Protein AF-A0A4V2W0S1-F1 (afdb_monomer_lite)

InterPro domains:
  IPR009057 Homedomain-like superfamily [SSF46689] (5-111)

Foldseek 3Di:
DQDLVSLVVLLVQLVVCVVVPDDSCVSQVVVVHGPVRNVVCVVPVDPCPVVPPPDDPPPDDDPVLLVVLVCQCCPPVNVPDQLVVSQVVCVVVVHHSDDSVVSVVSVVVVD

Sequence (111 aa):
MIKGPDRLEAMRLINEAVAAGARQALACDMLGLSVRTVQRWRHTPQDRRSDAPHHSPANKLSESERTALLVAANRHDYASMTPHQIVPKLADEGIYLASESTFYRVMKAAG

Secondary structure (DSSP, 8-state):
---HHHHHHHHHHHHHHHHTT--HHHHHHHTT--HHHHHHHHH--S-TTTSS--PPPTTPPPHHHHHHHHHHHTSTTTTTS-HHHHHHHHHHTT-----HHHHHHHHHHH-

Organism: NCBI:txid1706046

Structure (mmCIF, N/CA/C/O backbone):
data_AF-A0A4V2W0S1-F1
#
_entry.id   AF-A0A4V2W0S1-F1
#
loop_
_atom_site.group_PDB
_atom_site.id
_atom_site.type_symbol
_atom_site.label_atom_id
_atom_site.label_alt_id
_atom_site.label_comp_id
_atom_site.label_asym_id
_atom_site.label_entity_id
_atom_site.label_seq_id
_atom_site.pdbx_PDB_ins_code
_atom_site.Cartn_x
_atom_site.Cartn_y
_atom_site.Cartn_z
_atom_site.occupancy
_atom_site.B_iso_or_equiv
_atom_site.auth_seq_id
_atom_site.auth_comp_id
_atom_site.auth_asym_id
_atom_site.auth_atom_id
_atom_site.pdbx_PDB_model_num
ATOM 1 N N . MET A 1 1 ? 5.327 -4.393 -18.171 1.00 61.94 1 MET A N 1
ATOM 2 C CA . MET A 1 1 ? 6.621 -4.027 -17.549 1.00 61.94 1 MET A CA 1
ATOM 3 C C . MET A 1 1 ? 7.533 -5.244 -17.637 1.00 61.94 1 MET A C 1
ATOM 5 O O . MET A 1 1 ? 7.181 -6.261 -17.060 1.00 61.94 1 MET A O 1
ATOM 9 N N . ILE A 1 2 ? 8.631 -5.168 -18.390 1.00 68.44 2 ILE A N 1
ATOM 10 C CA . ILE A 1 2 ? 9.511 -6.313 -18.697 1.00 68.44 2 ILE A CA 1
ATOM 11 C C . ILE A 1 2 ? 10.285 -6.736 -17.436 1.00 68.44 2 ILE A C 1
ATOM 13 O O . ILE A 1 2 ? 10.880 -5.873 -16.770 1.00 68.44 2 ILE A O 1
ATOM 17 N N . LYS A 1 3 ? 10.226 -8.031 -17.084 1.00 68.12 3 LYS A N 1
ATOM 18 C CA . LYS A 1 3 ? 10.882 -8.601 -15.892 1.00 68.12 3 LYS A CA 1
ATOM 19 C C . LYS A 1 3 ? 12.401 -8.659 -16.089 1.00 68.12 3 LYS A C 1
ATOM 21 O O . LYS A 1 3 ? 12.877 -8.653 -17.215 1.00 68.12 3 LYS A O 1
ATOM 26 N N . GLY A 1 4 ? 13.164 -8.723 -14.996 1.00 70.00 4 GLY A N 1
ATOM 27 C CA . GLY A 1 4 ? 14.637 -8.786 -15.007 1.00 70.00 4 GLY A CA 1
ATOM 28 C C . GLY A 1 4 ? 15.262 -9.733 -16.052 1.00 70.00 4 GLY A C 1
ATOM 29 O O . GLY A 1 4 ? 16.049 -9.245 -16.863 1.00 70.00 4 GLY A O 1
ATOM 30 N N . PRO A 1 5 ? 14.907 -11.035 -16.096 1.00 70.12 5 PRO A N 1
ATOM 31 C CA . PRO A 1 5 ? 15.454 -11.966 -17.093 1.00 70.12 5 PRO A CA 1
ATOM 32 C C . PRO A 1 5 ? 15.098 -11.572 -18.535 1.00 70.12 5 PRO A C 1
ATOM 34 O O . PRO A 1 5 ? 15.960 -11.589 -19.410 1.00 70.12 5 PRO A O 1
ATOM 37 N N . ASP A 1 6 ? 13.875 -11.094 -18.761 1.00 82.69 6 ASP A N 1
ATOM 38 C CA . ASP A 1 6 ? 13.411 -10.641 -20.077 1.00 82.69 6 ASP A CA 1
ATOM 39 C C . ASP A 1 6 ? 14.173 -9.386 -20.563 1.00 82.69 6 ASP A C 1
ATOM 41 O O . ASP A 1 6 ? 14.301 -9.155 -21.765 1.00 82.69 6 ASP A O 1
ATOM 45 N N . ARG A 1 7 ? 14.723 -8.566 -19.647 1.00 84.94 7 ARG A N 1
ATOM 46 C CA . ARG A 1 7 ? 15.569 -7.408 -20.005 1.00 84.94 7 ARG A CA 1
ATOM 47 C C . ARG A 1 7 ? 16.925 -7.830 -20.554 1.00 84.94 7 ARG A C 1
ATOM 49 O O . ARG A 1 7 ? 17.415 -7.193 -21.483 1.00 84.94 7 ARG A O 1
ATOM 56 N N . LEU A 1 8 ? 17.541 -8.858 -19.965 1.00 85.38 8 LEU A N 1
ATOM 57 C CA . LEU A 1 8 ? 18.839 -9.365 -20.418 1.00 85.38 8 LEU A CA 1
ATOM 58 C C . LEU A 1 8 ? 18.722 -9.921 -21.836 1.00 85.38 8 LEU A C 1
ATOM 60 O O . LEU A 1 8 ? 19.530 -9.567 -22.694 1.00 85.38 8 LEU A O 1
ATOM 64 N N . GLU A 1 9 ? 17.670 -10.697 -22.096 1.00 89.44 9 GLU A N 1
ATOM 65 C CA . GLU A 1 9 ? 17.426 -11.257 -23.424 1.00 89.44 9 GLU A CA 1
ATOM 66 C C . GLU A 1 9 ? 17.096 -10.168 -24.453 1.00 89.44 9 GLU A C 1
ATOM 68 O O . GLU A 1 9 ? 17.679 -10.145 -25.536 1.00 89.44 9 GLU A O 1
ATOM 73 N N . ALA A 1 10 ? 16.266 -9.182 -24.094 1.00 90.44 10 ALA A N 1
ATOM 74 C CA . ALA A 1 10 ? 16.003 -8.035 -24.964 1.00 90.44 10 ALA A CA 1
ATOM 75 C C . ALA A 1 10 ? 17.287 -7.256 -25.307 1.00 90.44 10 ALA A C 1
ATOM 77 O O . ALA A 1 10 ? 17.493 -6.871 -26.457 1.00 90.44 10 ALA A O 1
ATOM 78 N N . MET A 1 11 ? 18.185 -7.041 -24.338 1.00 90.12 11 MET A N 1
ATOM 79 C CA . MET A 1 11 ? 19.475 -6.392 -24.601 1.00 90.12 11 MET A CA 1
ATOM 80 C C . MET A 1 11 ? 20.381 -7.239 -25.498 1.00 90.12 11 MET A C 1
ATOM 82 O O . MET A 1 11 ? 21.055 -6.676 -26.361 1.00 90.12 11 MET A O 1
ATOM 86 N N . ARG A 1 12 ? 20.391 -8.566 -25.321 1.00 92.50 12 ARG A N 1
ATOM 87 C CA . ARG A 1 12 ? 21.157 -9.495 -26.161 1.00 92.50 12 ARG A CA 1
ATOM 88 C C . ARG A 1 12 ? 20.702 -9.415 -27.620 1.00 92.50 12 ARG A C 1
ATOM 90 O O . ARG A 1 12 ? 21.533 -9.159 -28.486 1.00 92.50 12 ARG A O 1
ATOM 97 N N . LEU A 1 13 ? 19.395 -9.531 -27.865 1.00 93.88 13 LEU A N 1
ATOM 98 C CA . LEU A 1 13 ? 18.794 -9.461 -29.203 1.00 93.88 13 LEU A CA 1
ATOM 99 C C . LEU A 1 13 ? 19.032 -8.106 -29.883 1.00 93.88 13 LEU A C 1
ATOM 101 O O . LEU A 1 13 ? 19.367 -8.052 -31.065 1.00 93.88 13 LEU A O 1
ATOM 105 N N . ILE A 1 14 ? 18.921 -7.000 -29.138 1.00 93.25 14 ILE A N 1
ATOM 106 C CA . ILE A 1 14 ? 19.211 -5.664 -29.680 1.00 93.25 14 ILE A CA 1
ATOM 107 C C . ILE A 1 14 ? 20.687 -5.538 -30.064 1.00 93.25 14 ILE A C 1
ATOM 109 O O . ILE A 1 14 ? 20.996 -4.986 -31.118 1.00 93.25 14 ILE A O 1
ATOM 113 N N . ASN A 1 15 ? 21.605 -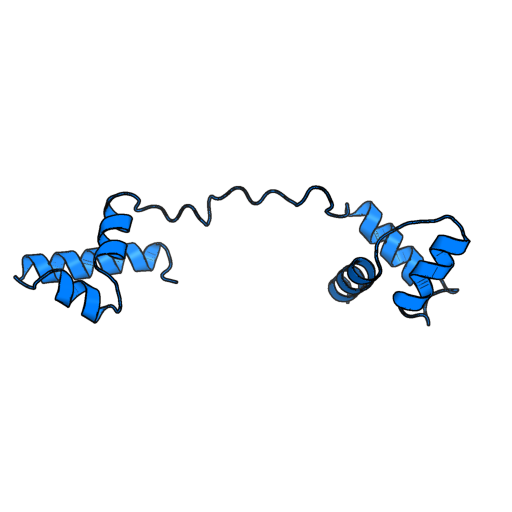6.029 -29.227 1.00 92.88 15 ASN A N 1
ATOM 114 C CA . ASN A 1 15 ? 23.035 -5.974 -29.526 1.00 92.88 15 ASN A CA 1
ATOM 115 C C . ASN A 1 15 ? 23.388 -6.831 -30.751 1.00 92.88 15 ASN A C 1
ATOM 117 O O . ASN A 1 15 ? 24.175 -6.385 -31.579 1.00 92.88 15 ASN A O 1
ATOM 121 N N . GLU A 1 16 ? 22.781 -8.012 -30.888 1.00 95.69 16 GLU A N 1
ATOM 122 C CA . GLU A 1 16 ? 22.943 -8.898 -32.046 1.00 95.69 16 GLU A CA 1
ATOM 123 C C . GLU A 1 16 ? 22.463 -8.226 -33.341 1.00 95.69 16 GLU A C 1
ATOM 125 O O . GLU A 1 16 ? 23.207 -8.156 -34.318 1.00 95.69 16 GLU A O 1
ATOM 130 N N . ALA A 1 17 ? 21.270 -7.625 -33.327 1.00 94.00 17 ALA A N 1
ATOM 131 C CA . ALA A 1 17 ? 20.735 -6.904 -34.480 1.00 94.00 17 ALA A CA 1
ATOM 132 C C . ALA A 1 17 ? 21.605 -5.697 -34.873 1.00 94.00 17 ALA A C 1
ATOM 134 O O . ALA A 1 17 ? 21.848 -5.458 -36.056 1.00 94.00 17 ALA A O 1
ATOM 135 N N . VAL A 1 18 ? 22.102 -4.939 -33.890 1.00 94.06 18 VAL A N 1
ATOM 136 C CA . VAL A 1 18 ? 22.997 -3.799 -34.142 1.00 94.06 18 VAL A CA 1
ATOM 137 C C . VAL A 1 18 ? 24.348 -4.262 -34.689 1.00 94.06 18 VAL A C 1
ATOM 139 O O . VAL A 1 18 ? 24.866 -3.639 -35.613 1.00 94.06 18 VAL A O 1
ATOM 142 N N . ALA A 1 19 ? 24.899 -5.368 -34.180 1.00 94.75 19 ALA A N 1
ATOM 143 C CA . ALA A 1 19 ? 26.126 -5.967 -34.704 1.00 94.75 19 ALA A CA 1
ATOM 144 C C . ALA A 1 19 ? 25.955 -6.472 -36.148 1.00 94.75 19 ALA A C 1
ATOM 146 O O . ALA A 1 19 ? 26.878 -6.354 -36.949 1.00 94.75 19 ALA A O 1
ATOM 147 N N . ALA A 1 20 ? 24.758 -6.945 -36.504 1.00 95.44 20 ALA A N 1
ATOM 148 C CA . ALA A 1 20 ? 24.378 -7.295 -37.873 1.00 95.44 20 ALA A CA 1
ATOM 149 C C . ALA A 1 20 ? 24.109 -6.072 -38.784 1.00 95.44 20 ALA A C 1
ATOM 151 O O . ALA A 1 20 ? 23.738 -6.237 -39.944 1.00 95.44 20 ALA A O 1
ATOM 152 N N . GLY A 1 21 ? 24.295 -4.843 -38.283 1.00 93.56 21 GLY A N 1
ATOM 153 C CA . GLY A 1 21 ? 24.187 -3.600 -39.055 1.00 93.56 21 GLY A CA 1
ATOM 154 C C . GLY A 1 21 ? 22.850 -2.864 -38.927 1.00 93.56 21 GLY A C 1
ATOM 155 O O . GLY A 1 21 ? 22.657 -1.832 -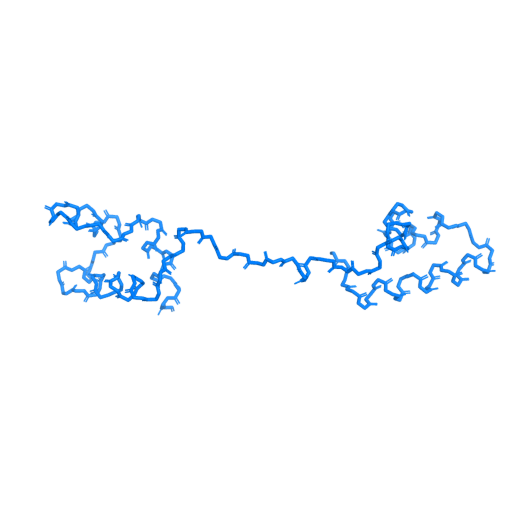39.575 1.00 93.56 21 GLY A O 1
ATOM 156 N N . ALA A 1 22 ? 21.917 -3.336 -38.094 1.00 93.31 22 ALA A N 1
ATOM 157 C CA . ALA A 1 22 ? 20.653 -2.639 -37.880 1.00 93.31 22 ALA A CA 1
ATOM 158 C C . ALA A 1 22 ? 20.848 -1.336 -37.087 1.00 93.31 22 ALA A C 1
ATOM 160 O O . ALA A 1 22 ? 21.637 -1.246 -36.143 1.00 93.31 22 ALA A O 1
ATOM 161 N N . ARG A 1 23 ? 20.047 -0.312 -37.405 1.00 93.62 23 ARG A N 1
ATOM 162 C CA . ARG A 1 23 ? 19.974 0.887 -36.560 1.00 93.62 23 ARG A CA 1
ATOM 163 C C . ARG A 1 23 ? 19.376 0.506 -35.211 1.00 93.62 23 ARG A C 1
ATOM 165 O O . ARG A 1 23 ? 18.273 -0.032 -35.158 1.00 93.62 23 ARG A O 1
ATOM 172 N N . GLN A 1 24 ? 20.048 0.885 -34.123 1.00 91.06 24 GLN A N 1
ATOM 173 C CA . GLN A 1 24 ? 19.581 0.603 -32.762 1.00 91.06 24 GLN A CA 1
ATOM 174 C C . GLN A 1 24 ? 18.134 1.063 -32.528 1.00 91.06 24 GLN A C 1
ATOM 176 O O . GLN A 1 24 ? 17.383 0.360 -31.863 1.00 91.06 24 GLN A O 1
ATOM 181 N N . ALA A 1 25 ? 17.721 2.203 -33.095 1.00 92.94 25 ALA A N 1
ATOM 182 C CA . ALA A 1 25 ? 16.346 2.689 -32.983 1.00 92.94 25 ALA A CA 1
ATOM 183 C C . ALA A 1 25 ? 15.313 1.692 -33.530 1.00 92.94 25 ALA A C 1
ATOM 185 O O . ALA A 1 25 ? 14.326 1.429 -32.854 1.00 92.94 25 ALA A O 1
ATOM 186 N N . LEU A 1 26 ? 15.584 1.088 -34.691 1.00 93.44 26 LEU A N 1
ATOM 187 C CA . LEU A 1 26 ? 14.709 0.089 -35.307 1.00 93.44 26 LEU A CA 1
ATOM 188 C C . LEU A 1 26 ? 14.717 -1.223 -34.516 1.00 93.44 26 LEU A C 1
ATOM 190 O O . LEU A 1 26 ? 13.666 -1.808 -34.286 1.00 93.44 26 LEU A O 1
ATOM 194 N N . ALA A 1 27 ? 15.886 -1.655 -34.034 1.00 93.25 27 ALA A N 1
ATOM 195 C CA . ALA A 1 27 ? 15.989 -2.848 -33.193 1.00 93.25 27 ALA A CA 1
ATOM 196 C C . ALA A 1 27 ? 15.217 -2.701 -31.866 1.00 93.25 27 ALA A C 1
ATOM 198 O O . ALA A 1 27 ? 14.590 -3.652 -31.408 1.00 93.25 27 ALA A O 1
ATOM 199 N N . CYS A 1 28 ? 15.231 -1.509 -31.255 1.00 93.00 28 CYS A N 1
ATOM 200 C CA . CYS A 1 28 ? 14.427 -1.233 -30.062 1.00 93.00 28 CYS A CA 1
ATOM 201 C C . CYS A 1 28 ? 12.923 -1.216 -30.391 1.00 93.00 28 CYS A C 1
ATOM 203 O O . CYS A 1 28 ? 12.138 -1.812 -29.655 1.00 93.00 28 CYS A O 1
ATOM 205 N N . ASP A 1 29 ? 12.535 -0.574 -31.496 1.00 93.12 29 ASP A N 1
ATOM 206 C CA . ASP A 1 29 ? 11.136 -0.427 -31.916 1.00 93.12 29 ASP A CA 1
ATOM 207 C C . ASP A 1 29 ? 10.460 -1.780 -32.194 1.00 93.12 29 ASP A C 1
ATOM 209 O O . ASP A 1 29 ? 9.344 -2.018 -31.739 1.00 93.12 29 ASP A O 1
ATOM 213 N N . MET A 1 30 ? 11.187 -2.727 -32.801 1.00 92.56 30 MET A N 1
ATOM 214 C CA . MET A 1 30 ? 10.720 -4.105 -33.023 1.00 92.56 30 MET A CA 1
ATOM 215 C C . MET A 1 30 ? 10.332 -4.844 -31.733 1.00 92.56 30 MET A C 1
ATOM 217 O O . MET A 1 30 ? 9.479 -5.727 -31.759 1.00 92.56 30 MET A O 1
ATOM 221 N N . LEU A 1 31 ? 10.944 -4.490 -30.599 1.00 90.12 31 LEU A N 1
ATOM 222 C CA . LEU A 1 31 ? 10.622 -5.049 -29.281 1.00 90.12 31 LEU A CA 1
ATOM 223 C C . LEU A 1 31 ? 9.632 -4.172 -28.491 1.00 90.12 31 LEU A C 1
ATOM 225 O O . LEU A 1 31 ? 9.399 -4.422 -27.307 1.00 90.12 31 LEU A O 1
ATOM 229 N N . GLY A 1 32 ? 9.077 -3.121 -29.107 1.00 91.12 32 GLY A N 1
ATOM 230 C CA . GLY A 1 32 ? 8.219 -2.138 -28.440 1.00 91.12 32 GLY A CA 1
ATOM 231 C C . GLY A 1 32 ? 8.961 -1.321 -27.378 1.00 91.12 32 GLY A C 1
ATOM 232 O O . GLY A 1 32 ? 8.365 -0.855 -26.403 1.00 91.12 32 GLY A O 1
ATOM 233 N N . LEU A 1 33 ? 10.283 -1.186 -27.518 1.00 90.94 33 LEU A N 1
ATOM 234 C CA . LEU A 1 33 ? 11.151 -0.505 -26.570 1.00 90.94 33 LEU A CA 1
ATOM 235 C C . LEU A 1 33 ? 11.597 0.846 -27.111 1.00 90.94 33 LEU A C 1
ATOM 237 O O . LEU A 1 33 ? 12.031 0.987 -28.249 1.00 90.94 33 LEU A O 1
ATOM 241 N N . SER A 1 34 ? 11.610 1.853 -26.240 1.00 91.56 34 SER A N 1
ATOM 242 C CA . SER A 1 34 ? 12.302 3.097 -26.563 1.00 91.56 34 SER A CA 1
ATOM 243 C C . SER A 1 34 ? 13.818 2.913 -26.442 1.00 91.56 34 SER A C 1
ATOM 245 O O . SER A 1 34 ? 14.304 2.248 -25.521 1.00 91.56 34 SER A O 1
ATOM 247 N N . VAL A 1 35 ? 14.584 3.600 -27.293 1.00 92.25 35 VAL A N 1
ATOM 248 C CA . VAL A 1 35 ? 16.055 3.649 -27.193 1.00 92.25 35 VAL A CA 1
ATOM 249 C C . VAL A 1 35 ? 16.506 4.096 -25.797 1.00 92.25 35 VAL A C 1
ATOM 251 O O . VAL A 1 35 ? 17.443 3.532 -25.233 1.00 92.25 35 VAL A O 1
ATOM 254 N N . ARG A 1 36 ? 15.789 5.055 -25.191 1.00 90.62 36 ARG A N 1
ATOM 255 C CA . ARG A 1 36 ? 16.063 5.555 -23.832 1.00 90.62 36 ARG A CA 1
ATOM 256 C C . ARG A 1 36 ? 15.908 4.471 -22.765 1.00 90.62 36 ARG A C 1
ATOM 258 O O . ARG A 1 36 ? 16.638 4.488 -21.777 1.00 90.62 36 ARG A O 1
ATOM 265 N N . THR A 1 37 ? 14.973 3.538 -22.940 1.00 89.06 37 THR A N 1
ATOM 266 C CA . THR A 1 37 ? 14.781 2.403 -22.023 1.00 89.06 37 THR A CA 1
ATOM 267 C C . THR A 1 37 ? 16.004 1.490 -22.048 1.00 89.06 37 THR A C 1
ATOM 269 O O . THR A 1 37 ? 16.532 1.138 -20.997 1.00 89.06 37 THR A O 1
ATOM 272 N N . VAL A 1 38 ? 16.501 1.176 -23.243 1.00 89.31 38 VAL A N 1
ATOM 273 C CA . VAL A 1 38 ? 17.651 0.283 -23.444 1.00 89.31 38 VAL A CA 1
ATOM 274 C C . VAL A 1 38 ? 18.949 0.935 -22.967 1.00 89.31 38 VAL A C 1
ATOM 276 O O . VAL A 1 38 ? 19.741 0.303 -22.272 1.00 89.31 38 VAL A O 1
ATOM 279 N N . GLN A 1 39 ? 19.148 2.224 -23.255 1.00 88.75 39 GLN A N 1
ATOM 280 C CA . GLN A 1 39 ? 20.268 3.003 -22.713 1.00 88.75 39 GLN A CA 1
ATOM 281 C C . GLN A 1 39 ? 20.254 3.025 -21.179 1.00 88.75 39 GLN A C 1
ATOM 283 O O . GLN A 1 39 ? 21.285 2.817 -20.544 1.00 88.75 39 GLN A O 1
ATOM 288 N N . ARG A 1 40 ? 19.077 3.210 -20.567 1.00 87.50 40 ARG A N 1
ATOM 289 C CA . ARG A 1 40 ? 18.926 3.173 -19.107 1.00 87.50 40 ARG A CA 1
ATOM 290 C C . ARG A 1 40 ? 19.295 1.810 -18.527 1.00 87.50 40 ARG A C 1
ATOM 292 O O . ARG A 1 40 ? 19.988 1.771 -17.517 1.00 87.50 40 ARG A O 1
ATOM 299 N N . TRP A 1 41 ? 18.879 0.711 -19.157 1.00 87.88 41 TRP A N 1
ATOM 300 C CA . TRP A 1 41 ? 19.252 -0.637 -18.713 1.00 87.88 41 TRP A CA 1
ATOM 301 C C . TRP A 1 41 ? 20.757 -0.901 -18.811 1.00 87.88 41 TRP A C 1
ATOM 303 O O . TRP A 1 41 ? 21.297 -1.580 -17.948 1.00 87.88 41 TRP A O 1
ATOM 313 N N . ARG A 1 42 ? 21.464 -0.315 -19.786 1.00 84.69 42 ARG A N 1
ATOM 314 C CA . ARG A 1 42 ? 22.935 -0.410 -19.854 1.00 84.69 42 ARG A CA 1
ATOM 315 C C . ARG A 1 42 ? 23.626 0.273 -18.671 1.00 84.69 42 ARG A C 1
ATOM 317 O O . ARG A 1 42 ? 24.615 -0.245 -18.167 1.00 84.69 42 ARG A O 1
ATOM 324 N N . HIS A 1 43 ? 23.107 1.413 -18.213 1.00 84.31 43 HIS A N 1
ATOM 325 C CA . HIS A 1 43 ? 23.657 2.129 -17.054 1.00 84.31 43 HIS A CA 1
ATOM 326 C C . HIS A 1 43 ? 23.193 1.562 -15.709 1.00 84.31 43 HIS A C 1
ATOM 328 O O . HIS A 1 43 ? 23.889 1.677 -14.704 1.00 84.31 43 HIS A O 1
ATOM 334 N N . THR A 1 44 ? 21.998 0.980 -15.653 1.00 80.38 44 THR A N 1
ATOM 335 C CA . THR A 1 44 ? 21.433 0.373 -14.444 1.00 80.38 44 THR A CA 1
ATOM 336 C C . THR A 1 44 ? 20.741 -0.935 -14.831 1.00 80.38 44 THR A C 1
ATOM 338 O O . THR A 1 44 ? 19.527 -0.949 -15.054 1.00 80.38 44 THR A O 1
ATOM 341 N N . PRO A 1 45 ? 21.507 -2.037 -14.942 1.00 71.38 45 PRO A N 1
ATOM 342 C CA . PRO A 1 45 ? 20.976 -3.324 -15.394 1.00 71.38 45 PRO A CA 1
ATOM 343 C C . PRO A 1 45 ? 20.058 -3.975 -14.356 1.00 71.38 45 PRO A C 1
ATOM 345 O O . PRO A 1 45 ? 19.133 -4.705 -14.711 1.00 71.38 45 PRO A O 1
ATOM 348 N N . GLN A 1 46 ? 20.271 -3.672 -13.075 1.00 73.06 46 GLN A N 1
ATOM 349 C CA . GLN A 1 46 ? 19.462 -4.188 -11.975 1.00 73.06 46 GLN A CA 1
ATOM 350 C C . GLN A 1 46 ? 18.117 -3.461 -11.882 1.00 73.06 46 GLN A C 1
ATOM 352 O O . GLN A 1 46 ? 18.043 -2.228 -11.854 1.00 73.06 46 GLN A O 1
ATOM 357 N N . ASP A 1 47 ? 17.035 -4.232 -11.797 1.00 72.00 47 ASP A N 1
ATOM 358 C CA . ASP A 1 47 ? 15.710 -3.697 -11.514 1.00 72.00 47 ASP A CA 1
ATOM 359 C C . ASP A 1 47 ? 15.540 -3.440 -10.014 1.00 72.00 47 ASP A C 1
ATOM 361 O O . ASP A 1 47 ? 14.984 -4.260 -9.299 1.00 72.00 47 ASP A O 1
ATOM 365 N N . ARG A 1 48 ? 15.957 -2.264 -9.539 1.00 72.06 48 ARG A N 1
ATOM 366 C CA . ARG A 1 48 ? 15.916 -1.890 -8.107 1.00 72.06 48 ARG A CA 1
ATOM 367 C C . ARG A 1 48 ? 14.517 -1.807 -7.481 1.00 72.06 48 ARG A C 1
ATOM 369 O O . ARG A 1 48 ? 14.375 -1.349 -6.356 1.00 72.06 48 ARG A O 1
ATOM 376 N N . ARG A 1 49 ? 13.464 -2.177 -8.208 1.00 72.69 49 ARG A N 1
ATOM 377 C CA . ARG A 1 49 ? 12.090 -2.186 -7.696 1.00 72.69 49 ARG A CA 1
ATOM 378 C C . ARG A 1 49 ? 11.810 -3.393 -6.812 1.00 72.69 49 ARG A C 1
ATOM 380 O O . ARG A 1 49 ? 10.993 -3.258 -5.915 1.00 72.69 49 ARG A O 1
ATOM 387 N N . SER A 1 50 ? 12.475 -4.527 -7.052 1.00 68.00 50 SER A N 1
ATOM 388 C CA . SER A 1 50 ? 12.449 -5.669 -6.126 1.00 68.00 50 SER A CA 1
ATOM 389 C C . SER A 1 50 ? 13.218 -5.371 -4.845 1.00 68.00 50 SER A C 1
ATOM 391 O O . SER A 1 50 ? 12.810 -5.790 -3.770 1.00 68.00 50 SER A O 1
ATOM 393 N N . ASP A 1 51 ? 14.310 -4.618 -4.978 1.00 67.31 51 ASP A N 1
ATOM 394 C CA . ASP A 1 51 ? 15.239 -4.328 -3.882 1.00 67.31 51 ASP A CA 1
ATOM 395 C C . ASP A 1 51 ? 14.862 -3.044 -3.132 1.00 67.31 51 ASP A C 1
ATOM 397 O O . ASP A 1 51 ? 15.539 -2.642 -2.185 1.00 67.31 51 ASP A O 1
ATOM 401 N N . ALA A 1 52 ? 13.796 -2.367 -3.568 1.00 74.44 52 ALA A N 1
ATOM 402 C CA . ALA A 1 52 ? 13.284 -1.197 -2.886 1.00 74.44 52 ALA A CA 1
ATOM 403 C C . ALA A 1 52 ? 12.800 -1.629 -1.494 1.00 74.44 52 ALA A C 1
ATOM 405 O O . ALA A 1 52 ? 11.976 -2.544 -1.398 1.00 74.44 52 ALA A O 1
ATOM 406 N N . PRO A 1 53 ? 13.280 -0.997 -0.408 1.00 71.25 53 PRO A N 1
ATOM 407 C CA . PRO A 1 53 ? 12.832 -1.350 0.923 1.00 71.25 53 PRO A CA 1
ATOM 408 C C . PRO A 1 53 ? 11.328 -1.089 1.027 1.00 71.25 53 PRO A C 1
ATOM 410 O O . PRO A 1 53 ? 10.853 0.048 1.003 1.00 71.25 53 PRO A O 1
ATOM 413 N N . HIS A 1 54 ? 10.563 -2.172 1.130 1.00 70.81 54 HIS A N 1
ATOM 414 C CA . HIS A 1 54 ? 9.138 -2.118 1.404 1.00 70.81 54 HIS A CA 1
ATOM 415 C C . HIS A 1 54 ? 8.945 -1.822 2.890 1.00 70.81 54 HIS A C 1
ATOM 417 O O . HIS A 1 54 ? 8.698 -2.716 3.700 1.00 70.81 54 HIS A O 1
ATOM 423 N N . HIS A 1 55 ? 9.089 -0.554 3.267 1.00 76.06 55 HIS A N 1
ATOM 424 C CA . HIS A 1 55 ? 8.748 -0.129 4.615 1.00 76.06 55 HIS A CA 1
ATOM 425 C C . HIS A 1 55 ? 7.252 -0.353 4.837 1.00 76.06 55 HIS A C 1
ATOM 427 O O . HIS A 1 55 ? 6.414 0.089 4.047 1.00 76.06 55 HIS A O 1
ATOM 433 N N . SER A 1 56 ? 6.909 -1.054 5.918 1.00 76.81 56 SER A N 1
ATOM 434 C CA . SER A 1 56 ? 5.521 -1.066 6.367 1.00 76.81 56 SER A CA 1
ATOM 435 C C . SER A 1 56 ? 5.131 0.367 6.745 1.00 76.81 56 SER A C 1
ATOM 437 O O . SER A 1 56 ? 5.930 1.053 7.387 1.00 76.81 56 SER A O 1
ATOM 439 N N . PRO A 1 57 ? 3.942 0.846 6.343 1.00 81.81 57 PRO A N 1
ATOM 440 C CA . PRO A 1 57 ? 3.501 2.179 6.725 1.00 81.81 57 PRO A CA 1
ATOM 441 C C . PRO A 1 57 ? 3.444 2.283 8.251 1.00 81.81 57 PRO A C 1
ATOM 443 O O . PRO A 1 57 ? 3.057 1.324 8.915 1.00 81.81 57 PRO A O 1
ATOM 446 N N . ALA A 1 58 ? 3.797 3.448 8.799 1.00 81.94 58 ALA A N 1
ATOM 447 C CA . ALA A 1 58 ? 3.836 3.670 10.249 1.00 81.94 58 ALA A CA 1
ATOM 448 C C . ALA A 1 58 ? 2.489 3.376 10.937 1.00 81.94 58 ALA A C 1
ATOM 450 O O . ALA A 1 58 ? 2.458 2.901 12.062 1.00 81.94 58 ALA A O 1
ATOM 451 N N . ASN A 1 59 ? 1.381 3.582 10.220 1.00 82.19 59 ASN A N 1
ATOM 452 C CA . ASN A 1 59 ? 0.019 3.366 10.715 1.00 82.19 59 ASN A CA 1
ATOM 453 C C . ASN A 1 59 ? -0.503 1.943 10.440 1.00 82.19 59 ASN A C 1
ATOM 455 O O . ASN A 1 59 ? -1.714 1.714 10.399 1.00 82.19 59 ASN A O 1
ATOM 459 N N . LYS A 1 60 ? 0.381 0.987 10.136 1.00 85.50 60 LYS A N 1
ATOM 460 C CA . LYS A 1 60 ? -0.011 -0.408 9.937 1.00 85.50 60 LYS A CA 1
ATOM 461 C C . LYS A 1 60 ? -0.422 -0.994 11.285 1.00 85.50 60 LYS A C 1
ATOM 463 O O . LYS A 1 60 ? 0.402 -1.046 12.189 1.00 85.50 60 LYS A O 1
ATOM 468 N N . LEU A 1 61 ? -1.660 -1.484 11.378 1.00 85.00 61 LEU A N 1
ATOM 469 C CA . LEU A 1 61 ? -2.114 -2.212 12.561 1.00 85.00 61 LEU A CA 1
ATOM 470 C C . LEU A 1 61 ? -1.201 -3.418 12.808 1.00 85.00 61 LEU A C 1
ATOM 472 O O . LEU A 1 61 ? -0.953 -4.220 11.897 1.00 85.00 61 LEU A O 1
ATOM 476 N N . SER A 1 62 ? -0.749 -3.540 14.048 1.00 87.88 62 SER A N 1
ATOM 477 C CA . SER A 1 62 ? -0.138 -4.740 14.602 1.00 87.88 62 SER A CA 1
ATOM 478 C C . SER A 1 62 ? -1.116 -5.916 14.563 1.00 87.88 62 SER A C 1
ATOM 480 O O . SER A 1 62 ? -2.335 -5.741 14.549 1.00 87.88 62 SER A O 1
ATOM 482 N N . GLU A 1 63 ? -0.595 -7.141 14.584 1.00 88.31 63 GLU A N 1
ATOM 483 C CA . GLU A 1 63 ? -1.441 -8.342 14.628 1.00 88.31 63 GLU A CA 1
ATOM 484 C C . GLU A 1 63 ? -2.343 -8.373 15.875 1.00 88.31 63 GLU A C 1
ATOM 486 O O . GLU A 1 63 ? -3.498 -8.797 15.801 1.00 88.31 63 GLU A O 1
ATOM 491 N N . SER A 1 64 ? -1.872 -7.832 17.003 1.00 88.50 64 SER A N 1
ATOM 492 C CA . SER A 1 64 ? -2.676 -7.657 18.217 1.00 88.50 64 SER A CA 1
ATOM 493 C C . SER A 1 64 ? -3.854 -6.704 18.012 1.00 88.50 64 SER A C 1
ATOM 495 O O . SER A 1 64 ? -4.972 -7.037 18.400 1.00 88.50 64 SER A O 1
ATOM 497 N N . GLU A 1 65 ? -3.649 -5.557 17.358 1.00 90.06 65 GLU A N 1
ATOM 498 C CA . GLU A 1 65 ? -4.731 -4.602 17.070 1.00 90.06 65 GLU A CA 1
ATOM 499 C C . GLU A 1 65 ? -5.741 -5.186 16.079 1.00 90.06 65 GLU A C 1
ATOM 501 O O . GLU A 1 65 ? -6.948 -5.014 16.244 1.00 90.06 65 GLU A O 1
ATOM 506 N N . ARG A 1 66 ? -5.268 -5.931 15.072 1.00 91.50 66 ARG A N 1
ATOM 507 C CA . ARG A 1 66 ? -6.147 -6.639 14.126 1.00 91.50 66 ARG A CA 1
ATOM 508 C C . ARG A 1 66 ? -7.001 -7.683 14.836 1.00 91.50 66 ARG A C 1
ATOM 510 O O . ARG A 1 66 ? -8.190 -7.787 14.550 1.00 91.50 66 ARG A O 1
ATOM 517 N N . THR A 1 67 ? -6.410 -8.421 15.771 1.00 89.44 67 THR A N 1
ATOM 518 C CA . THR A 1 67 ? -7.124 -9.421 16.571 1.00 89.44 67 THR A CA 1
ATOM 519 C C . THR A 1 67 ? -8.159 -8.757 17.474 1.00 89.44 67 THR A C 1
ATOM 521 O O . THR A 1 67 ? -9.311 -9.178 17.477 1.00 89.44 67 THR A O 1
ATOM 524 N N . ALA A 1 68 ? -7.796 -7.678 18.175 1.00 89.94 68 ALA A N 1
ATOM 525 C CA . ALA A 1 68 ? -8.730 -6.915 19.002 1.00 89.94 68 ALA A CA 1
ATOM 526 C C . ALA A 1 68 ? -9.916 -6.378 18.183 1.00 89.94 68 ALA A C 1
ATOM 528 O O . ALA A 1 68 ? -11.063 -6.485 18.613 1.00 89.94 68 ALA A O 1
ATOM 529 N N . LEU A 1 69 ? -9.653 -5.880 16.970 1.00 91.75 69 LEU A N 1
ATOM 530 C CA . LEU A 1 69 ? -10.683 -5.445 16.027 1.00 91.75 69 LEU A CA 1
ATOM 531 C C . LEU A 1 69 ? -11.627 -6.593 15.648 1.00 91.75 69 LEU A C 1
ATOM 533 O O . LEU A 1 69 ? -12.842 -6.424 15.711 1.00 91.75 69 LEU A O 1
ATOM 537 N N . LEU A 1 70 ? -11.095 -7.765 15.287 1.00 90.12 70 LEU A N 1
ATOM 538 C CA . LEU A 1 70 ? -11.912 -8.929 14.929 1.00 90.12 70 LEU A CA 1
ATOM 539 C C . LEU A 1 70 ? -12.720 -9.459 16.117 1.00 90.12 70 LEU A C 1
ATOM 541 O O . LEU A 1 70 ? -13.873 -9.840 15.939 1.00 90.12 70 LEU A O 1
ATOM 545 N N . VAL A 1 71 ? -12.156 -9.463 17.324 1.00 90.56 71 VAL A N 1
ATOM 546 C CA . VAL A 1 71 ? -12.880 -9.850 18.543 1.00 90.56 71 VAL A CA 1
ATOM 547 C C . VAL A 1 71 ? -14.018 -8.870 18.824 1.00 90.56 71 VAL A C 1
ATOM 549 O O . VAL A 1 71 ? -15.131 -9.301 19.111 1.00 90.56 71 VAL A O 1
ATOM 552 N N . ALA A 1 72 ? -13.772 -7.563 18.690 1.00 87.44 72 ALA A N 1
ATOM 553 C CA . ALA A 1 72 ? -14.807 -6.549 18.852 1.00 87.44 72 ALA A CA 1
ATOM 554 C C . ALA A 1 72 ? -15.911 -6.689 17.793 1.00 87.44 72 ALA A C 1
ATOM 556 O O . ALA A 1 72 ? -17.086 -6.644 18.135 1.00 87.44 72 ALA A O 1
ATOM 557 N N . ALA A 1 73 ? -15.559 -6.932 16.528 1.00 87.44 73 ALA A N 1
ATOM 558 C CA . ALA A 1 73 ? -16.541 -7.135 15.464 1.00 87.44 73 ALA A CA 1
ATOM 559 C C . ALA A 1 73 ? -17.378 -8.417 15.653 1.00 87.44 73 ALA A C 1
ATOM 561 O O . ALA A 1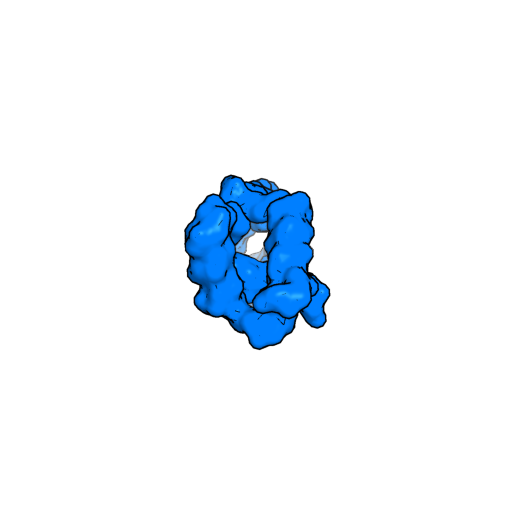 73 ? -18.557 -8.432 15.319 1.00 87.44 73 ALA A O 1
ATOM 562 N N . ASN A 1 74 ? -16.788 -9.475 16.221 1.00 87.88 74 ASN A N 1
ATOM 563 C CA . ASN A 1 74 ? -17.461 -10.754 16.478 1.00 87.88 74 ASN A CA 1
ATOM 564 C C . ASN A 1 74 ? -18.107 -10.852 17.871 1.00 87.88 74 ASN A C 1
ATOM 566 O O . ASN A 1 74 ? -18.624 -11.909 18.236 1.00 87.88 74 ASN A O 1
ATOM 570 N N . ARG A 1 75 ? -18.090 -9.780 18.675 1.00 87.62 75 ARG A N 1
ATOM 571 C CA . ARG A 1 75 ? -18.818 -9.743 19.951 1.00 87.62 75 ARG A CA 1
ATOM 572 C C . ARG A 1 75 ? -20.310 -9.914 19.671 1.00 87.62 75 ARG A C 1
ATOM 574 O O . ARG A 1 75 ? -20.814 -9.376 18.691 1.00 87.62 75 ARG A O 1
ATOM 581 N N . HIS A 1 76 ? -21.029 -10.614 20.546 1.00 83.75 76 HIS A N 1
ATOM 582 C CA . HIS A 1 76 ? -22.462 -10.883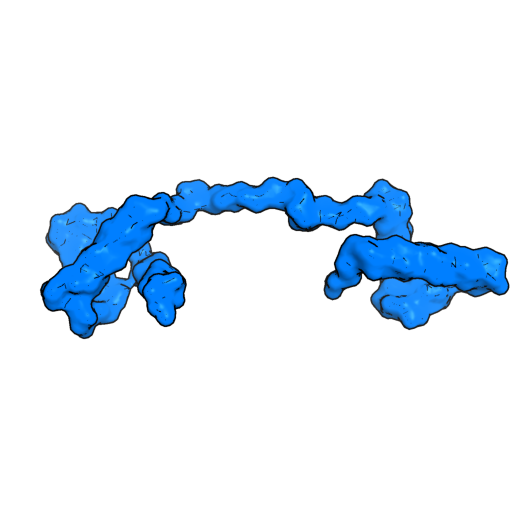 20.363 1.00 83.75 76 HIS A CA 1
ATOM 583 C C . HIS A 1 76 ? -23.278 -9.602 20.091 1.00 83.75 76 HIS A C 1
ATOM 585 O O . HIS A 1 76 ? -24.150 -9.590 19.227 1.00 83.75 76 HIS A O 1
ATOM 591 N N . ASP A 1 77 ? -22.922 -8.499 20.754 1.00 83.88 77 ASP A N 1
ATOM 592 C CA . ASP A 1 77 ? -23.579 -7.192 20.606 1.00 83.88 77 ASP A CA 1
ATOM 593 C C . ASP A 1 77 ? -23.363 -6.543 19.224 1.00 83.88 77 ASP A C 1
ATOM 595 O O . ASP A 1 77 ? -24.128 -5.666 18.823 1.00 83.88 77 ASP A O 1
ATOM 599 N N . TYR A 1 78 ? -22.327 -6.972 18.498 1.00 85.00 78 TYR A N 1
ATOM 600 C CA . TYR A 1 78 ? -21.839 -6.378 17.251 1.00 85.00 78 TYR A CA 1
ATOM 601 C C . TYR A 1 78 ? -21.882 -7.333 16.050 1.00 85.00 78 TYR A C 1
ATOM 603 O O . TYR A 1 78 ? -21.789 -6.876 14.915 1.00 85.00 78 TYR A O 1
ATOM 611 N N . ALA A 1 79 ? -22.107 -8.631 16.268 1.00 82.25 79 ALA A N 1
ATOM 612 C CA . ALA A 1 79 ? -22.022 -9.672 15.241 1.00 82.25 79 ALA A CA 1
ATOM 613 C C . ALA A 1 79 ? -22.983 -9.475 14.051 1.00 82.25 79 ALA A C 1
ATOM 615 O O . ALA A 1 79 ? -22.700 -9.921 12.944 1.00 82.25 79 ALA A O 1
ATOM 616 N N . SER A 1 80 ? -24.123 -8.809 14.266 1.00 86.38 80 SER A N 1
ATOM 617 C CA . SER A 1 80 ? -25.097 -8.484 13.206 1.00 86.38 80 SER A CA 1
ATOM 618 C C . SER A 1 80 ? -24.961 -7.055 12.663 1.00 86.38 80 SER A C 1
ATOM 620 O O . SER A 1 80 ? -25.803 -6.611 11.884 1.00 86.38 80 SER A O 1
ATOM 622 N N . MET A 1 81 ? -23.947 -6.305 13.099 1.00 89.88 81 MET A N 1
ATOM 623 C CA . MET A 1 81 ? -23.761 -4.897 12.753 1.00 89.88 81 MET A CA 1
ATOM 624 C C . MET A 1 81 ? -22.695 -4.725 11.678 1.00 89.88 81 MET A C 1
ATOM 626 O O . MET A 1 81 ? -21.716 -5.461 11.588 1.00 89.88 81 MET A O 1
ATOM 630 N N . THR A 1 82 ? -22.879 -3.702 10.852 1.00 89.94 82 THR A N 1
ATOM 631 C CA . THR A 1 82 ? -21.872 -3.297 9.868 1.00 89.94 82 THR A CA 1
ATOM 632 C C . THR A 1 82 ? -20.766 -2.474 10.537 1.00 89.94 82 THR A C 1
ATOM 634 O O . THR A 1 82 ? -21.023 -1.819 11.549 1.00 89.94 82 THR A O 1
ATOM 637 N N . PRO A 1 83 ? -19.548 -2.407 9.969 1.00 91.62 83 PRO A N 1
ATOM 638 C CA . PRO A 1 83 ? -18.487 -1.523 10.460 1.00 91.62 83 PRO A CA 1
ATOM 639 C C . PRO A 1 83 ? -18.913 -0.070 10.696 1.00 91.62 83 PRO A C 1
ATOM 641 O O . PRO A 1 83 ? -18.489 0.535 11.676 1.00 91.62 83 PRO A O 1
ATOM 644 N N . HIS A 1 84 ? -19.795 0.462 9.846 1.00 91.81 84 HIS A N 1
ATOM 645 C CA . HIS A 1 84 ? -20.369 1.802 10.001 1.00 91.81 84 HIS A CA 1
ATOM 646 C C . HIS A 1 84 ? -21.216 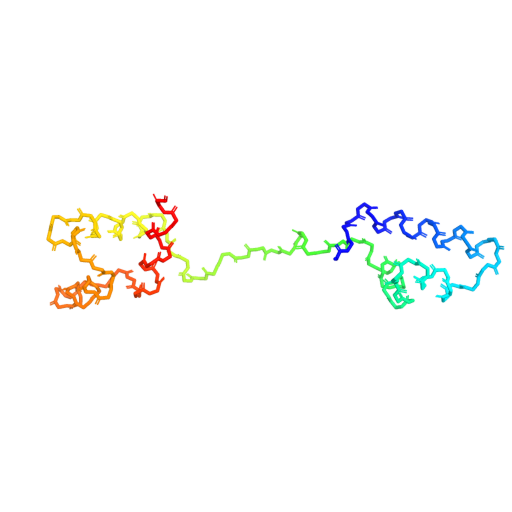1.957 11.278 1.00 91.81 84 HIS A C 1
ATOM 648 O O . HIS A 1 84 ? -21.320 3.046 11.822 1.00 91.81 84 HIS A O 1
ATOM 654 N N . GLN A 1 85 ? -21.811 0.876 11.784 1.00 92.00 85 GLN A N 1
ATOM 655 C CA . GLN A 1 85 ? -22.571 0.870 13.039 1.00 92.00 85 GLN A CA 1
ATOM 656 C C . GLN A 1 85 ? -21.692 0.541 14.252 1.00 92.00 85 GLN A C 1
ATOM 658 O O . GLN A 1 85 ? -21.934 1.055 15.341 1.00 92.00 85 GLN A O 1
ATOM 663 N N . ILE A 1 86 ? -20.679 -0.314 14.077 1.00 91.62 86 ILE A N 1
ATOM 664 C CA . ILE A 1 86 ? -19.771 -0.736 15.154 1.00 91.62 86 ILE A CA 1
ATOM 665 C C . ILE A 1 86 ? -18.879 0.428 15.597 1.00 91.62 86 ILE A C 1
ATOM 667 O O . ILE A 1 86 ? -18.725 0.658 16.793 1.00 91.62 86 ILE A O 1
ATOM 671 N N . VAL A 1 87 ? -18.304 1.176 14.649 1.00 91.62 87 VAL A N 1
ATOM 672 C CA . VAL A 1 87 ? -17.340 2.245 14.954 1.00 91.62 87 VAL A CA 1
ATOM 673 C C . VAL A 1 87 ? -17.941 3.355 15.835 1.00 91.62 87 VAL A C 1
ATOM 675 O O . VAL A 1 87 ? -17.316 3.671 16.846 1.00 91.62 87 VAL A O 1
ATOM 678 N N . PRO A 1 88 ? -19.136 3.912 15.546 1.00 92.44 88 PRO A N 1
ATOM 679 C CA . PRO A 1 88 ? -19.778 4.885 16.431 1.00 92.44 88 PRO A CA 1
ATOM 680 C C . PRO A 1 88 ? -20.074 4.329 17.825 1.00 92.44 88 PRO A C 1
ATOM 682 O O . PRO A 1 88 ? -19.791 4.999 18.806 1.00 92.44 88 PRO A O 1
ATOM 685 N N . LYS A 1 89 ? -20.554 3.084 17.933 1.00 91.25 89 LYS A N 1
ATOM 686 C CA . LYS A 1 89 ? -20.846 2.471 19.239 1.00 91.25 89 LYS A CA 1
ATOM 687 C C . LYS A 1 89 ? -19.602 2.273 20.097 1.00 91.25 89 LYS A C 1
ATOM 689 O O . LYS A 1 89 ? -19.633 2.532 21.293 1.00 91.25 89 LYS A O 1
ATOM 694 N N . LEU A 1 90 ? -18.496 1.849 19.486 1.00 91.25 90 LEU A N 1
ATOM 695 C CA . LEU A 1 90 ? -17.213 1.781 20.182 1.00 91.25 90 LEU A CA 1
ATOM 696 C C . LEU A 1 90 ? -16.758 3.175 20.630 1.00 91.25 90 LEU A C 1
ATOM 698 O O . LEU A 1 90 ? -16.263 3.320 21.744 1.00 91.25 90 LEU A O 1
ATOM 702 N N . ALA A 1 91 ? -16.972 4.204 19.806 1.00 91.06 91 ALA A N 1
ATOM 703 C CA . ALA A 1 91 ? -16.660 5.581 20.175 1.00 91.06 91 ALA A CA 1
ATOM 704 C C . ALA A 1 91 ? -17.536 6.096 21.332 1.00 91.06 91 ALA A C 1
ATOM 706 O O . ALA A 1 91 ? -17.011 6.783 22.208 1.00 91.06 91 ALA A O 1
ATOM 707 N N . ASP A 1 92 ? -18.817 5.718 21.385 1.00 92.12 92 ASP A N 1
ATOM 708 C CA . ASP A 1 92 ? -19.718 6.012 22.510 1.00 92.12 92 ASP A CA 1
ATOM 709 C C . ASP A 1 92 ? -19.231 5.348 23.815 1.00 92.12 92 ASP A C 1
ATOM 711 O O . ASP A 1 92 ? -19.345 5.929 24.893 1.00 92.12 92 ASP A O 1
ATOM 715 N N . GLU A 1 93 ? -18.621 4.160 23.723 1.00 90.00 93 GLU A N 1
ATOM 716 C CA . GLU A 1 93 ? -17.934 3.475 24.833 1.00 90.00 93 GLU A CA 1
ATOM 717 C C . GLU A 1 93 ? -16.545 4.081 25.155 1.00 90.00 93 GLU A C 1
ATOM 719 O O . GLU A 1 93 ? -15.870 3.636 26.085 1.00 90.00 93 GLU A O 1
ATOM 724 N N . GLY A 1 94 ? -16.092 5.093 24.404 1.00 90.38 94 GLY A N 1
ATOM 725 C CA . GLY A 1 94 ? -14.770 5.713 24.549 1.00 90.38 94 GLY A CA 1
ATOM 726 C C . GLY A 1 94 ? -13.612 4.872 23.996 1.00 90.38 94 GLY A C 1
ATOM 727 O O . GLY A 1 94 ? -12.449 5.144 24.297 1.00 90.38 94 GLY A O 1
ATOM 728 N N . ILE A 1 95 ? -13.906 3.849 23.191 1.00 89.81 95 ILE A N 1
ATOM 729 C CA . ILE A 1 95 ? -12.940 2.894 22.646 1.00 89.81 95 ILE A CA 1
ATOM 730 C C . ILE A 1 95 ? -12.694 3.201 21.165 1.00 89.81 95 ILE A C 1
ATOM 732 O O . ILE A 1 95 ? -13.588 3.104 20.329 1.00 89.81 95 ILE A O 1
ATOM 736 N N . TYR A 1 96 ? -11.444 3.494 20.803 1.00 89.44 96 TYR A N 1
ATOM 737 C CA . TYR A 1 96 ? -11.035 3.617 19.403 1.00 89.44 96 TYR A CA 1
ATOM 738 C C . TYR A 1 96 ? -10.105 2.469 19.005 1.00 89.44 96 TYR A C 1
ATOM 740 O O . TYR A 1 96 ? -8.996 2.357 19.521 1.00 89.44 96 TYR A O 1
ATOM 748 N N . LEU A 1 97 ? -10.554 1.629 18.066 1.00 89.06 97 LEU A N 1
ATOM 749 C CA . LEU A 1 97 ? -9.747 0.537 17.503 1.00 89.06 97 LEU A CA 1
ATOM 750 C C . LEU A 1 97 ? -9.181 0.902 16.127 1.00 89.06 97 LEU A C 1
ATOM 752 O O . LEU A 1 97 ? -7.986 0.762 15.887 1.00 89.06 97 LEU A O 1
ATOM 756 N N . ALA A 1 98 ? -10.038 1.354 15.208 1.00 91.00 98 ALA A N 1
ATOM 757 C CA . ALA A 1 98 ? -9.644 1.775 13.868 1.00 91.00 98 ALA A CA 1
ATOM 758 C C . ALA A 1 98 ? -10.775 2.534 13.156 1.00 91.00 98 ALA A C 1
ATOM 760 O O . ALA A 1 98 ? -11.926 2.508 13.587 1.00 91.00 98 ALA A O 1
ATOM 761 N N . SER A 1 99 ? -10.458 3.141 12.009 1.00 90.81 99 SER A N 1
ATOM 762 C CA . SER A 1 99 ? -11.458 3.734 11.114 1.00 90.81 99 SER A CA 1
ATOM 763 C C . SER A 1 99 ? -12.373 2.684 10.467 1.00 90.81 99 SER A C 1
ATOM 765 O O . SER A 1 99 ? -11.972 1.532 10.274 1.00 90.81 99 SER A O 1
ATOM 767 N N . GLU A 1 100 ? -13.559 3.100 10.011 1.00 93.25 100 GLU A N 1
ATOM 768 C CA . GLU A 1 100 ? -14.507 2.238 9.281 1.00 93.25 100 GLU A CA 1
ATOM 769 C C . GLU A 1 100 ? -13.855 1.520 8.086 1.00 93.25 100 GLU A C 1
ATOM 771 O O . GLU A 1 100 ? -13.984 0.307 7.918 1.00 93.25 100 GLU A O 1
ATOM 776 N N . SER A 1 101 ? -13.075 2.249 7.279 1.00 91.38 101 SER A N 1
ATOM 777 C CA . SER A 1 101 ? -12.355 1.687 6.128 1.00 91.38 101 SER A CA 1
ATOM 778 C C . SER A 1 101 ? -11.365 0.591 6.533 1.00 91.38 101 SER A C 1
ATOM 780 O O . SER A 1 101 ? -11.110 -0.347 5.776 1.00 91.38 101 SER A O 1
ATOM 782 N N . THR A 1 102 ? -10.778 0.716 7.725 1.00 91.69 102 THR A N 1
ATOM 783 C CA . THR A 1 102 ? -9.840 -0.268 8.262 1.00 91.69 102 THR A CA 1
ATOM 784 C C . THR A 1 102 ? -10.578 -1.500 8.766 1.00 91.69 102 THR A C 1
ATOM 786 O O . THR A 1 102 ? -10.125 -2.602 8.467 1.00 91.69 102 THR A O 1
ATOM 789 N N . PHE A 1 103 ? -11.735 -1.339 9.414 1.00 92.44 103 PHE A N 1
ATOM 790 C CA . PHE A 1 103 ? -12.613 -2.458 9.764 1.00 92.44 103 PHE A CA 1
ATOM 791 C C . PHE A 1 103 ? -12.991 -3.284 8.534 1.00 92.44 103 PHE A C 1
ATOM 793 O O . PHE A 1 103 ? -12.733 -4.486 8.512 1.00 92.44 103 PHE A O 1
ATOM 800 N N . TYR A 1 104 ? -13.496 -2.641 7.475 1.00 92.62 104 TYR A N 1
ATOM 801 C CA . TYR A 1 104 ? -13.824 -3.338 6.227 1.00 92.62 104 TYR A CA 1
ATOM 802 C C . TYR A 1 104 ? -12.621 -4.089 5.648 1.00 92.62 104 TYR A C 1
ATOM 804 O O . TYR A 1 104 ? -12.743 -5.245 5.246 1.00 92.62 104 TYR A O 1
ATOM 812 N N . ARG A 1 105 ? -11.439 -3.458 5.620 1.00 91.56 105 ARG A N 1
ATOM 813 C CA . ARG A 1 105 ? -10.218 -4.079 5.086 1.00 91.56 105 ARG A CA 1
ATOM 814 C C . ARG A 1 105 ? -9.752 -5.273 5.922 1.00 91.56 105 ARG A C 1
ATOM 816 O O . ARG A 1 105 ? -9.289 -6.251 5.344 1.00 91.56 105 ARG A O 1
ATOM 823 N N . VAL A 1 106 ? -9.837 -5.191 7.250 1.00 91.25 106 VAL A N 1
ATOM 824 C CA . VAL A 1 106 ? -9.421 -6.273 8.155 1.00 91.25 106 VAL A CA 1
ATOM 825 C C . VAL A 1 106 ? -10.410 -7.432 8.102 1.00 91.25 106 VAL A C 1
ATOM 827 O O . VAL A 1 106 ? -9.973 -8.564 7.934 1.00 91.25 106 VAL A O 1
ATOM 830 N N . MET A 1 107 ? -11.716 -7.160 8.145 1.00 88.75 107 MET A N 1
ATOM 831 C CA . MET A 1 107 ? -12.750 -8.192 8.019 1.00 88.75 107 MET A CA 1
ATOM 832 C C . MET A 1 107 ? -12.672 -8.921 6.676 1.00 88.75 107 MET A C 1
ATOM 834 O O . MET A 1 107 ? -12.689 -10.144 6.650 1.00 88.75 107 MET A O 1
ATOM 838 N N . LYS A 1 108 ? -12.499 -8.190 5.564 1.00 89.88 108 LYS A N 1
ATOM 839 C CA . LYS A 1 108 ? -12.327 -8.786 4.228 1.00 89.88 108 LYS A CA 1
ATOM 840 C C . LYS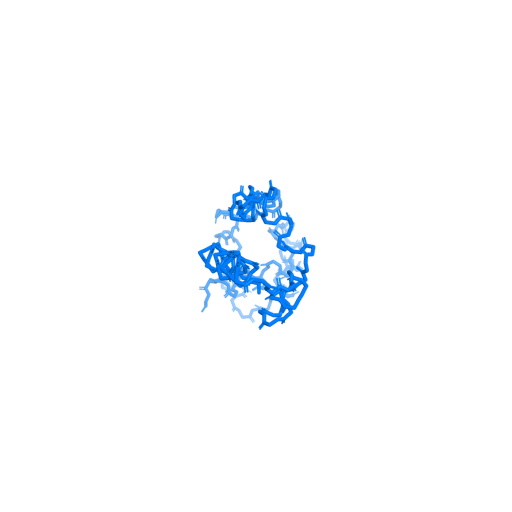 A 1 108 ? -11.050 -9.622 4.094 1.00 89.88 108 LYS A C 1
ATOM 842 O O . LYS A 1 108 ? -10.979 -10.474 3.227 1.00 89.88 108 LYS A O 1
ATOM 847 N N . ALA A 1 109 ? -10.015 -9.333 4.878 1.00 89.06 109 ALA A N 1
ATOM 848 C CA . ALA A 1 109 ? -8.788 -10.125 4.864 1.00 89.06 109 ALA A CA 1
ATOM 849 C C . ALA A 1 109 ? -8.883 -11.389 5.738 1.00 89.06 109 ALA A C 1
ATOM 851 O O . ALA A 1 109 ? -8.021 -12.254 5.620 1.00 89.06 109 ALA A O 1
ATOM 852 N N . ALA A 1 110 ? -9.869 -11.458 6.639 1.00 84.38 110 ALA A N 1
ATOM 853 C CA . ALA A 1 110 ? -10.065 -12.553 7.589 1.00 84.38 110 ALA A CA 1
ATOM 854 C C . ALA A 1 110 ? -11.136 -13.572 7.149 1.00 84.38 110 ALA A C 1
ATOM 856 O O . ALA A 1 110 ? -11.249 -14.621 7.781 1.00 84.38 110 ALA A O 1
ATOM 857 N N . GLY A 1 111 ? -11.907 -13.267 6.100 1.00 65.69 111 GLY A N 1
ATOM 858 C CA . GLY A 1 111 ? -12.873 -14.161 5.448 1.00 65.69 111 GLY A CA 1
ATOM 859 C C . GLY A 1 111 ? -12.585 -14.300 3.962 1.00 65.69 111 GLY A C 1
ATOM 860 O O . GLY A 1 111 ? -13.158 -15.230 3.359 1.00 65.69 111 GLY A O 1
#

pLDDT: mean 86.64, std 7.86, range [61.94, 95.69]

Radius of gyration: 26.03 Å; chains: 1; bounding box: 51×20×64 Å